Protein 8K4X (pdb70)

Radius of gyration: 23.61 Å; Cα contacts (8 Å, |Δi|>4): 407; chains: 6; bounding box: 54×9×81 Å

B-factor: mean 25.52, std 11.94, range [9.22, 89.55]

Structure (mmCIF, N/CA/C/O backbone):
data_8K4X
#
_entry.id   8K4X
#
_cell.length_a   36.936
_cell.length_b   24.334
_cell.length_c   60.814
_cell.angle_alpha   90.000
_cell.angle_beta   104.851
_cell.angle_gamma   90.000
#
_symmetry.space_group_name_H-M   'P 1 21 1'
#
loop_
_entity.id
_entity.type
_entity.pdbx_description
1 polymer 'triple-helix region of human Collagen type XVII'
2 water water
#
loop_
_atom_site.group_PDB
_atom_site.id
_atom_site.type_symbol
_atom_site.label_atom_id
_atom_site.label_alt_id
_atom_site.label_comp_id
_atom_site.label_asym_id
_atom_site.label_entity_id
_atom_site.label_seq_id
_atom_site.pdbx_PDB_ins_code
_atom_site.Cartn_x
_atom_site.Cartn_y
_atom_site.Cartn_z
_atom_site.occupancy
_atom_site.B_iso_or_equiv
_atom_site.auth_seq_id
_atom_site.auth_comp_id
_atom_site.auth_asym_id
_atom_site.auth_atom_id
_atom_site.pdbx_PDB_model_num
ATOM 1 N N . PRO A 1 1 ? 38.368 -2.313 -10.029 1.0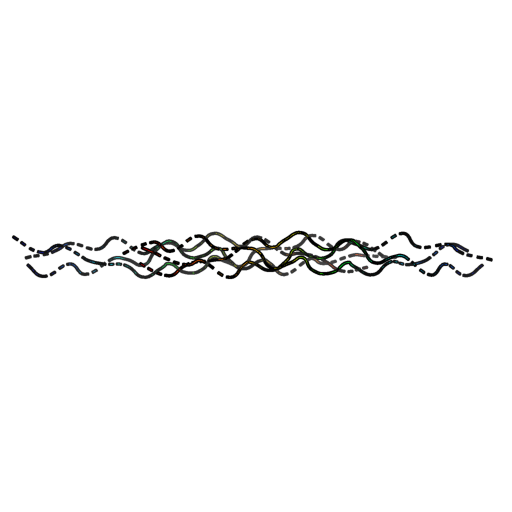00 39.701 1 PRO A N 1
ATOM 2 C CA . PRO A 1 1 ? 36.916 -2.395 -9.846 1.000 40.124 1 PRO A CA 1
ATOM 3 C C . PRO A 1 1 ? 36.575 -2.203 -8.377 1.000 32.313 1 PRO A C 1
ATOM 4 O O . PRO A 1 1 ? 37.236 -2.792 -7.533 1.000 30.921 1 PRO A O 1
ATOM 16 N N . GLY A 1 3 ? 34.747 -2.777 -4.766 1.000 19.368 3 GLY A N 1
ATOM 17 C CA . GLY A 1 3 ? 34.290 -3.995 -4.131 1.000 17.326 3 GLY A CA 1
ATOM 18 C C . GLY A 1 3 ? 32.769 -4.063 -4.073 1.000 17.379 3 GLY A C 1
ATOM 19 O O . GLY A 1 3 ? 32.069 -3.092 -4.368 1.000 16.686 3 GLY A O 1
ATOM 20 N N . PRO A 1 4 ? 32.231 -5.219 -3.663 1.000 20.399 4 PRO A N 1
ATOM 21 C CA . PRO A 1 4 ? 30.793 -5.388 -3.528 1.000 19.894 4 PRO A CA 1
ATOM 22 C C . PRO A 1 4 ? 30.288 -4.688 -2.277 1.000 16.987 4 PRO A C 1
ATOM 23 O O . PRO A 1 4 ? 31.072 -4.354 -1.387 1.000 17.160 4 PRO A O 1
ATOM 35 N N . GLY A 1 6 ? 28.925 -4.262 1.452 1.000 19.757 6 GLY A N 1
ATOM 36 C CA . GLY A 1 6 ? 29.176 -5.005 2.668 1.000 23.764 6 GLY A CA 1
ATOM 37 C C . GLY A 1 6 ? 27.990 -5.894 3.020 1.000 27.662 6 GLY A C 1
ATOM 38 O O . GLY A 1 6 ? 26.935 -5.854 2.379 1.000 26.190 6 GLY A O 1
ATOM 39 N N . PRO A 1 7 ? 28.161 -6.751 4.037 1.000 30.204 7 PRO A N 1
ATOM 40 C CA . PRO A 1 7 ? 27.066 -7.564 4.535 1.000 28.210 7 PRO A CA 1
ATOM 41 C C . PRO A 1 7 ? 26.092 -6.725 5.353 1.000 27.567 7 PRO A C 1
ATOM 42 O O . PRO A 1 7 ? 26.392 -5.580 5.691 1.000 25.135 7 PRO A O 1
ATOM 54 N N . GLY A 1 9 ? 24.101 -4.985 8.325 1.000 19.433 9 GLY A N 1
ATOM 55 C CA . GLY A 1 9 ? 24.620 -4.422 9.552 1.000 21.316 9 GLY A CA 1
ATOM 56 C C . GLY A 1 9 ? 24.096 -5.133 10.794 1.000 21.083 9 GLY A C 1
ATOM 57 O O . GLY A 1 9 ? 23.326 -6.084 10.712 1.000 21.119 9 GLY A O 1
ATOM 58 N N . PRO A 1 10 ? 24.573 -4.705 11.978 1.000 21.643 10 PRO A N 1
ATOM 59 C CA . PRO A 1 10 ? 24.195 -5.353 13.229 1.000 20.123 10 PRO A CA 1
ATOM 60 C C . PRO A 1 10 ? 22.721 -5.152 13.560 1.000 19.383 10 PRO A C 1
ATOM 61 O O . PRO A 1 10 ? 22.128 -4.171 13.158 1.000 20.054 10 PRO A O 1
ATOM 65 N N . LYS A 1 11 ? 22.174 -6.080 14.333 1.000 20.173 11 LYS A N 1
ATOM 66 C CA . LYS A 1 11 ? 20.796 -5.993 14.779 1.000 17.851 11 LYS A CA 1
ATOM 67 C C . LYS A 1 11 ? 20.657 -4.801 15.707 1.000 18.243 11 LYS A C 1
ATOM 68 O O . LYS A 1 11 ? 21.566 -4.498 16.479 1.000 20.226 11 LYS A O 1
ATOM 74 N N . GLY A 1 12 ? 19.482 -4.167 15.671 1.000 16.735 12 GLY A N 1
ATOM 75 C CA . GLY A 1 12 ? 19.152 -3.095 16.595 1.000 16.663 12 GLY A CA 1
ATOM 76 C C . GLY A 1 12 ? 19.066 -3.571 18.040 1.000 19.058 12 GLY A C 1
ATOM 77 O O . GLY A 1 12 ? 18.951 -4.763 18.293 1.000 18.952 12 GLY A O 1
ATOM 78 N N . ASP A 1 13 ? 19.135 -2.622 18.970 1.000 18.094 13 ASP A N 1
ATOM 79 C CA . ASP A 1 13 ? 18.958 -2.918 20.379 1.000 18.050 13 ASP A CA 1
ATOM 80 C C . ASP A 1 13 ? 17.518 -3.326 20.662 1.000 15.367 13 ASP A C 1
ATOM 81 O O . ASP A 1 13 ? 16.606 -2.939 19.945 1.000 16.426 13 ASP A O 1
ATOM 86 N N . GLN A 1 14 ? 17.328 -4.074 21.749 1.000 15.165 14 GLN A N 1
ATOM 87 C CA . GLN A 1 14 ? 16.005 -4.414 22.223 1.000 14.897 14 GLN A CA 1
ATOM 88 C C . GLN A 1 14 ? 15.239 -3.135 22.546 1.000 14.363 14 GLN A C 1
ATOM 89 O O . GLN A 1 14 ? 15.821 -2.142 22.980 1.000 15.519 14 GLN A O 1
ATOM 95 N N . GLY A 1 15 ? 13.926 -3.192 22.316 1.000 14.177 15 GLY A N 1
ATOM 96 C CA . GLY A 1 15 ? 13.052 -2.079 22.623 1.000 16.192 15 GLY A CA 1
ATOM 97 C C . GLY A 1 15 ? 13.019 -1.785 24.115 1.000 16.041 15 GLY A C 1
ATOM 98 O O . GLY A 1 15 ? 13.441 -2.609 24.938 1.000 15.090 15 GLY A O 1
ATOM 99 N N . GLU A 1 16 ? 12.509 -0.598 24.447 1.000 17.292 16 GLU A N 1
ATOM 100 C CA . GLU A 1 16 ? 12.437 -0.214 25.845 1.000 16.426 16 GLU A CA 1
ATOM 101 C C . GLU A 1 16 ? 11.314 -0.977 26.530 1.000 16.059 16 GLU A C 1
ATOM 102 O O . GLU A 1 16 ? 10.389 -1.472 25.898 1.000 13.680 16 GLU A O 1
ATOM 108 N N . LYS A 1 17 ? 11.408 -1.043 27.856 1.000 17.503 17 LYS A N 1
ATOM 109 C CA . LYS A 1 17 ? 10.393 -1.652 28.689 1.000 20.023 17 LYS A CA 1
ATOM 110 C C . LYS A 1 17 ? 9.044 -1.003 28.409 1.000 17.399 17 LYS A C 1
ATOM 111 O O . LYS A 1 17 ? 8.972 0.191 28.090 1.000 17.508 17 LYS A O 1
ATOM 117 N N . GLY A 1 18 ? 7.994 -1.810 28.547 1.000 14.982 18 GLY A N 1
ATOM 118 C CA . GLY A 1 18 ? 6.655 -1.365 28.212 1.000 14.470 18 GLY A CA 1
ATOM 119 C C . GLY A 1 18 ? 6.115 -0.335 29.195 1.000 16.092 18 GLY A C 1
ATOM 120 O O . GLY A 1 18 ? 6.717 -0.082 30.237 1.000 18.186 18 GLY A O 1
ATOM 121 N N . PRO A 1 19 ? 4.929 0.219 28.899 1.000 15.742 19 PRO A N 1
ATOM 122 C CA . PRO A 1 19 ? 4.262 1.137 29.811 1.000 16.840 19 PRO A CA 1
ATOM 123 C C . PRO A 1 19 ? 3.739 0.402 31.039 1.000 16.575 19 PRO A C 1
ATOM 124 O O . PRO A 1 19 ? 3.633 -0.835 31.029 1.000 16.399 19 PRO A O 1
ATOM 136 N N . GLY A 1 21 ? 1.425 -1.288 33.872 1.000 16.898 21 GLY A N 1
ATOM 137 C CA . GLY A 1 21 ? 0.212 -2.070 33.760 1.000 20.567 21 GLY A CA 1
ATOM 138 C C . GLY A 1 21 ? -0.994 -1.314 34.301 1.000 21.944 21 GLY A C 1
ATOM 139 O O . GLY A 1 21 ? -0.863 -0.216 34.849 1.000 21.456 21 GLY A O 1
ATOM 140 N N . PRO A 1 22 ? -2.197 -1.890 34.147 1.000 24.457 22 PRO A N 1
ATOM 141 C CA . PRO A 1 22 ? -3.418 -1.234 34.606 1.000 27.681 22 PRO A CA 1
ATOM 142 C C . PRO A 1 22 ? -3.473 -1.161 36.126 1.000 25.186 22 PRO A C 1
ATOM 143 O O . PRO A 1 22 ? -2.830 -1.952 36.804 1.000 23.237 22 PRO A O 1
ATOM 155 N N . GLY A 1 24 ? -4.811 -2.063 39.750 1.000 28.809 24 GLY A N 1
ATOM 156 C CA . GLY A 1 24 ? -5.324 -3.318 40.258 1.000 34.222 24 GLY A CA 1
ATOM 157 C C . GLY A 1 24 ? -6.827 -3.244 40.493 1.000 35.988 24 GLY A C 1
ATOM 158 O O . GLY A 1 24 ? -7.419 -2.165 40.457 1.000 37.570 24 GLY A O 1
ATOM 159 N N . PRO A 1 25 ? -7.477 -4.390 40.770 1.000 45.752 25 PRO A N 1
ATOM 160 C CA . PRO A 1 25 ? -8.929 -4.428 40.946 1.000 47.422 25 PRO A CA 1
ATOM 161 C C . PRO A 1 25 ? -9.465 -4.064 42.342 1.000 51.294 25 PRO A C 1
ATOM 162 O O . PRO A 1 25 ? -8.794 -3.336 43.058 1.000 52.811 25 PRO A O 1
ATOM 174 N N . GLY B 1 3 ? 41.126 -2.328 -6.449 1.000 42.226 3 GLY B N 1
ATOM 175 C CA . GLY B 1 3 ? 39.995 -1.429 -6.534 1.000 34.352 3 GLY B CA 1
ATOM 176 C C . GLY B 1 3 ? 39.608 -0.887 -5.165 1.000 28.005 3 GLY B C 1
ATOM 177 O O . GLY B 1 3 ? 40.071 -1.373 -4.136 1.000 27.734 3 GLY B O 1
ATOM 178 N N . PRO B 1 4 ? 38.759 0.155 -5.124 1.000 25.179 4 PRO B N 1
ATOM 179 C CA . PRO B 1 4 ? 38.326 0.730 -3.860 1.000 25.583 4 PRO B CA 1
ATOM 180 C C . PRO B 1 4 ? 37.371 -0.209 -3.130 1.000 20.254 4 PRO B C 1
ATOM 181 O O . PRO B 1 4 ? 36.777 -1.106 -3.727 1.000 18.612 4 PRO B O 1
ATOM 193 N N . GLY B 1 6 ? 34.046 -1.668 -1.365 1.000 13.785 6 GLY B N 1
ATOM 194 C CA . GLY B 1 6 ? 32.643 -1.554 -1.677 1.000 12.513 6 GLY B CA 1
ATOM 195 C C . GLY B 1 6 ? 31.942 -0.602 -0.726 1.000 12.389 6 GLY B C 1
ATOM 196 O O . GLY B 1 6 ? 32.514 -0.119 0.255 1.000 16.511 6 GLY B O 1
ATOM 197 N N . PRO B 1 7 ? 30.679 -0.277 -1.026 1.000 12.102 7 PRO B N 1
ATOM 198 C CA . PRO B 1 7 ? 29.918 0.625 -0.178 1.000 13.355 7 PRO B CA 1
ATOM 199 C C . PRO B 1 7 ? 29.439 -0.084 1.073 1.000 14.455 7 PRO B C 1
ATOM 200 O O . PRO B 1 7 ? 29.456 -1.307 1.136 1.000 12.954 7 PRO B O 1
ATOM 212 N N . GLY B 1 9 ? 27.073 -1.919 3.687 1.000 17.854 9 GLY B N 1
ATOM 213 C CA . GLY B 1 9 ? 26.024 -2.887 3.451 1.000 14.894 9 GLY B CA 1
ATOM 214 C C . GLY B 1 9 ? 24.640 -2.374 3.840 1.000 14.373 9 GLY B C 1
ATOM 215 O O . GLY B 1 9 ? 24.470 -1.243 4.284 1.000 15.548 9 GLY B O 1
ATOM 216 N N . PRO B 1 10 ? 23.615 -3.228 3.688 1.000 14.485 10 PRO B N 1
ATOM 217 C CA . PRO B 1 10 ? 22.266 -2.911 4.130 1.000 13.356 10 PRO B CA 1
ATOM 218 C C . PRO B 1 10 ? 22.168 -2.696 5.637 1.000 13.326 10 PRO B C 1
ATOM 219 O O . PRO B 1 10 ? 22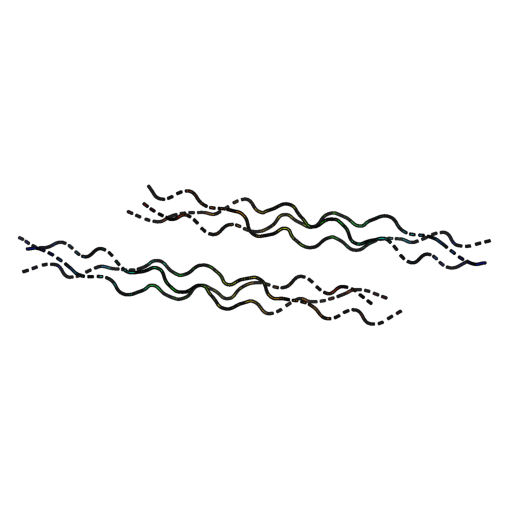.959 -3.235 6.392 1.000 13.945 10 PRO B O 1
ATOM 223 N N . LYS B 1 11 ? 21.168 -1.924 6.053 1.000 11.882 11 LYS B N 1
ATOM 224 C CA . LYS B 1 11 ? 20.835 -1.764 7.457 1.000 12.437 11 LYS B CA 1
ATOM 225 C C . LYS B 1 11 ? 20.478 -3.119 8.062 1.000 11.908 11 LYS B C 1
ATOM 226 O O . LYS B 1 11 ? 19.879 -3.951 7.401 1.000 12.643 11 LYS B O 1
ATOM 232 N N . GLY B 1 12 ? 20.829 -3.290 9.337 1.000 13.164 12 GLY B N 1
ATOM 233 C CA . GLY B 1 12 ? 20.530 -4.510 10.059 1.000 13.107 12 GLY B CA 1
ATOM 234 C C . GLY B 1 12 ? 19.053 -4.646 10.414 1.000 11.977 12 GLY B C 1
ATOM 235 O O . GLY B 1 12 ? 18.234 -3.779 10.154 1.000 12.685 12 GLY B O 1
ATOM 236 N N . ASP B 1 13 ? 18.740 -5.795 11.001 1.000 12.970 13 ASP B N 1
ATOM 237 C CA . ASP B 1 13 ? 17.402 -6.135 11.453 1.000 12.343 13 ASP B CA 1
ATOM 238 C C . ASP B 1 13 ? 16.991 -5.265 12.637 1.000 12.905 13 ASP B C 1
ATOM 239 O O . ASP B 1 13 ? 17.821 -4.828 13.410 1.000 13.076 13 ASP B O 1
ATOM 244 N N . GLN B 1 14 ? 15.691 -5.032 12.774 1.000 14.192 14 GLN B N 1
ATOM 245 C CA . GLN B 1 14 ? 15.171 -4.325 13.927 1.000 14.408 14 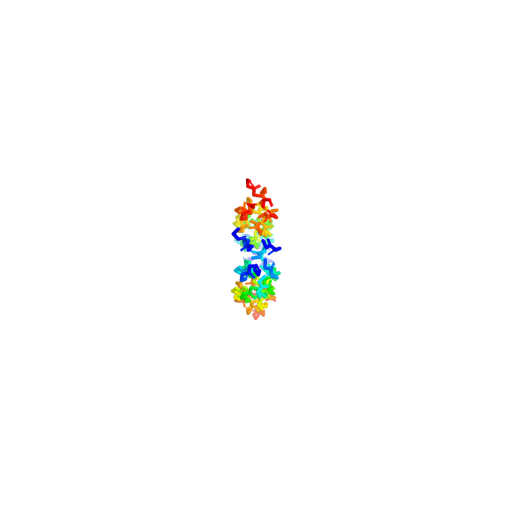GLN B CA 1
ATOM 246 C C . GLN B 1 14 ? 15.400 -5.177 15.167 1.000 12.625 14 GLN B C 1
ATOM 247 O O . GLN B 1 14 ? 15.369 -6.398 15.105 1.000 15.673 14 GLN B O 1
ATOM 253 N N . GLY B 1 15 ? 15.628 -4.514 16.295 1.000 13.620 15 GLY B N 1
ATOM 254 C CA . GLY B 1 15 ? 15.769 -5.181 17.577 1.000 13.215 15 GLY B CA 1
ATOM 255 C C . GLY B 1 15 ? 14.496 -5.909 17.979 1.000 12.964 15 GLY B C 1
ATOM 256 O O . GLY B 1 15 ? 13.423 -5.637 17.462 1.000 14.411 15 GLY B O 1
ATOM 257 N N . GLU B 1 16 ? 14.643 -6.817 18.945 1.000 14.056 16 GLU B N 1
ATOM 258 C CA . GLU B 1 16 ? 13.510 -7.513 19.517 1.000 14.369 16 GLU B CA 1
ATOM 259 C C . GLU B 1 16 ? 12.672 -6.549 20.353 1.000 13.532 16 GLU B C 1
ATOM 260 O O . GLU B 1 16 ? 13.137 -5.504 20.804 1.000 13.065 16 GLU B O 1
ATOM 266 N N . LYS B 1 17 ? 11.421 -6.937 20.545 1.000 15.398 17 LYS B N 1
ATOM 267 C CA . LYS B 1 17 ? 10.484 -6.140 21.309 1.000 15.814 17 LYS B CA 1
ATOM 268 C C . LYS B 1 17 ? 10.972 -6.033 22.743 1.000 14.257 17 LYS B C 1
ATOM 269 O O . LYS B 1 17 ? 11.595 -6.951 23.275 1.000 15.790 17 LYS B O 1
ATOM 275 N N . GLY B 1 18 ? 10.647 -4.908 23.367 1.000 14.491 18 GLY B N 1
ATOM 276 C CA . GLY B 1 18 ? 11.044 -4.656 24.735 1.000 15.329 18 GLY B CA 1
ATOM 277 C C . GLY B 1 18 ? 10.314 -5.550 25.727 1.000 16.955 18 GLY B C 1
ATOM 278 O O . GLY B 1 18 ? 9.320 -6.196 25.397 1.000 16.406 18 GLY B O 1
ATOM 279 N N . PRO B 1 19 ? 10.822 -5.613 26.971 1.000 17.633 19 PRO B N 1
ATOM 280 C CA . PRO B 1 19 ? 10.194 -6.397 28.021 1.000 17.122 19 PRO B CA 1
ATOM 281 C C . PRO B 1 19 ? 8.892 -5.780 28.501 1.000 16.243 19 PRO B C 1
ATOM 282 O O . PRO B 1 19 ? 8.618 -4.615 28.217 1.000 15.117 19 PRO B O 1
ATOM 294 N N . GLY B 1 21 ? 6.156 -3.905 30.821 1.000 16.264 21 GLY B N 1
ATOM 295 C CA . GLY B 1 21 ? 6.308 -2.721 31.641 1.000 16.217 21 GLY B CA 1
ATOM 296 C C . GLY B 1 21 ? 6.226 -3.042 33.125 1.000 19.486 21 GLY B C 1
ATOM 297 O O . GLY B 1 21 ? 5.974 -4.181 33.517 1.000 19.605 21 GLY B O 1
ATOM 298 N N . PRO B 1 22 ? 6.383 -2.006 33.969 1.000 19.523 22 PRO B N 1
ATOM 299 C CA . PRO B 1 22 ? 6.214 -2.148 35.406 1.000 19.853 22 PRO B CA 1
ATOM 300 C C . PRO B 1 22 ? 4.788 -2.534 35.779 1.000 19.919 22 PRO B C 1
ATOM 301 O O . PRO B 1 22 ? 3.858 -2.300 35.017 1.000 18.648 22 PRO B O 1
ATOM 313 N N . GLY B 1 24 ? 1.146 -2.262 37.422 1.000 20.091 24 GLY B N 1
ATOM 314 C CA . GLY B 1 24 ? 0.267 -1.127 37.593 1.000 20.270 24 GLY B CA 1
ATOM 315 C C . GLY B 1 24 ? 0.188 -0.692 39.050 1.000 22.090 24 GLY B C 1
ATOM 316 O O . GLY B 1 24 ? 0.675 -1.371 39.941 1.000 22.644 24 GLY B O 1
ATOM 317 N N . PRO B 1 25 ? -0.466 0.447 39.324 1.000 22.882 25 PRO B N 1
ATOM 318 C CA . PRO B 1 25 ? -0.683 0.891 40.698 1.000 24.495 25 PRO B CA 1
ATOM 319 C C . PRO B 1 25 ? -1.628 -0.044 41.451 1.000 26.970 25 PRO B C 1
ATOM 320 O O . PRO B 1 25 ? -2.409 -0.765 40.842 1.000 28.544 25 PRO B O 1
ATOM 332 N N . GLY B 1 27 ? -4.793 -1.603 43.579 1.000 41.640 27 GLY B N 1
ATOM 333 C CA . GLY B 1 27 ? -6.233 -1.439 43.482 1.000 46.132 27 GLY B CA 1
ATOM 334 C C . GLY B 1 27 ? -6.781 -0.433 44.481 1.000 52.716 27 GLY B C 1
ATOM 335 O O . GLY B 1 27 ? -6.005 0.000 45.359 1.000 59.313 27 GLY B O 1
ATOM 345 N N . GLY C 1 3 ? 38.271 -4.878 -5.472 1.000 40.208 3 GLY C N 1
ATOM 346 C CA . GLY C 1 3 ? 38.090 -4.172 -4.213 1.000 39.891 3 GLY C CA 1
ATOM 347 C C . GLY C 1 3 ? 37.599 -5.085 -3.095 1.000 35.014 3 GLY C C 1
ATOM 348 O O . GLY C 1 3 ? 36.806 -5.991 -3.330 1.000 44.580 3 GLY C O 1
ATOM 349 N N . PRO C 1 4 ? 37.929 -4.771 -1.823 1.000 33.453 4 PRO C N 1
ATOM 350 C CA . PRO C 1 4 ? 37.389 -5.496 -0.682 1.000 29.755 4 PRO C CA 1
ATOM 351 C C . PRO C 1 4 ? 35.919 -5.167 -0.445 1.000 29.431 4 PRO C C 1
ATOM 352 O O . PRO C 1 4 ? 35.386 -4.250 -1.049 1.000 21.732 4 PRO C O 1
ATOM 364 N N . GLY C 1 6 ? 32.586 -3.663 1.356 1.000 21.487 6 GLY C N 1
ATOM 365 C CA . GLY C 1 6 ? 32.396 -2.381 2.005 1.000 22.456 6 GLY C CA 1
ATOM 366 C C . GLY C 1 6 ? 32.303 -2.519 3.506 1.000 22.793 6 GLY C C 1
ATOM 367 O O . GLY C 1 6 ? 32.201 -3.618 4.032 1.000 23.407 6 GLY C O 1
ATOM 368 N N . PRO C 1 7 ? 32.249 -1.391 4.233 1.000 20.872 7 PRO C N 1
ATOM 369 C CA . PRO C 1 7 ? 32.066 -1.446 5.677 1.000 22.338 7 PRO C CA 1
ATOM 370 C C . PRO C 1 7 ? 30.706 -2.043 6.002 1.000 25.938 7 PRO C C 1
ATOM 371 O O . PRO C 1 7 ? 29.805 -2.062 5.160 1.000 28.435 7 PRO C O 1
ATOM 383 N N . GLY C 1 9 ? 26.955 -2.644 7.136 1.000 31.784 9 GLY C N 1
ATOM 384 C CA . GLY C 1 9 ? 25.806 -1.767 7.062 1.000 26.123 9 GLY C CA 1
ATOM 385 C C . GLY C 1 9 ? 25.503 -1.109 8.401 1.000 25.441 9 GLY C C 1
ATOM 386 O O . GLY C 1 9 ? 26.033 -1.525 9.442 1.000 25.573 9 GLY C O 1
ATOM 387 N N . PRO C 1 10 ? 24.645 -0.076 8.402 1.000 23.929 10 PRO C N 1
ATOM 388 C CA . PRO C 1 10 ? 24.230 0.567 9.640 1.000 24.856 10 PRO C CA 1
ATOM 389 C C . PRO C 1 10 ? 23.471 -0.381 10.564 1.000 23.754 10 PRO C C 1
ATOM 390 O O . PRO C 1 10 ? 22.818 -1.318 10.105 1.000 20.686 10 PRO C O 1
ATOM 394 N N . LYS C 1 11 ? 23.556 -0.111 11.868 1.000 22.357 11 LYS C N 1
ATOM 395 C CA . LYS C 1 11 ? 22.832 -0.892 12.853 1.000 20.455 11 LYS C CA 1
ATOM 396 C C . LYS C 1 11 ? 21.338 -0.720 12.622 1.000 17.557 11 LYS C C 1
ATOM 397 O O . LYS C 1 11 ? 20.888 0.357 12.221 1.000 19.844 11 LYS C O 1
ATOM 403 N N . GLY C 1 12 ? 20.579 -1.786 12.892 1.000 16.510 12 GLY C N 1
ATOM 404 C CA . GLY C 1 12 ? 19.142 -1.758 12.723 1.000 15.506 12 GLY C CA 1
ATOM 405 C C . GLY C 1 12 ? 18.442 -0.852 13.724 1.000 17.830 12 GLY C C 1
ATOM 406 O O . GLY C 1 12 ? 19.055 -0.400 14.699 1.000 19.511 12 GLY C O 1
ATOM 407 N N . ASP C 1 13 ? 17.146 -0.653 13.489 1.000 15.852 13 ASP C N 1
ATOM 408 C CA . ASP C 1 13 ? 16.304 0.164 14.345 1.000 17.393 13 ASP C CA 1
ATOM 409 C C . ASP C 1 13 ? 16.167 -0.464 15.723 1.000 16.251 13 ASP C C 1
ATOM 410 O O . ASP C 1 13 ? 16.195 -1.693 15.844 1.000 16.507 13 ASP C O 1
ATOM 415 N N . GLN C 1 14 ? 15.961 0.368 16.746 1.000 19.888 14 GLN C N 1
ATOM 416 C CA . GLN C 1 14 ? 15.677 -0.170 18.065 1.000 18.523 14 GLN C CA 1
ATOM 417 C C . GLN C 1 14 ? 14.328 -0.873 17.997 1.000 16.522 14 GLN C C 1
ATOM 418 O O . GLN C 1 14 ? 13.447 -0.452 17.251 1.000 18.560 14 GLN C O 1
ATOM 424 N N . GLY C 1 15 ? 14.186 -1.943 18.778 1.000 15.988 15 GLY C N 1
ATOM 425 C CA . GLY C 1 15 ? 12.950 -2.688 18.827 1.000 14.871 15 GLY C CA 1
ATOM 426 C C . GLY C 1 15 ? 11.790 -1.849 19.344 1.000 17.884 15 GLY C C 1
ATOM 427 O O . GLY C 1 15 ? 11.994 -0.762 19.919 1.000 18.792 15 GLY C O 1
ATOM 428 N N . GLU C 1 16 ? 10.577 -2.369 19.126 1.000 20.124 16 GLU C N 1
ATOM 429 C CA . GLU C 1 16 ? 9.386 -1.672 19.569 1.000 22.968 16 GLU C CA 1
ATOM 430 C C . GLU C 1 16 ? 9.266 -1.773 21.079 1.000 18.471 16 GLU C C 1
ATOM 431 O O . GLU C 1 16 ? 9.817 -2.685 21.707 1.000 15.185 16 GLU C O 1
ATOM 437 N N . LYS C 1 17 ? 8.531 -0.806 21.639 1.000 19.697 17 LYS C N 1
ATOM 438 C CA . LYS C 1 17 ? 8.355 -0.752 23.076 1.000 19.094 17 LYS C CA 1
ATOM 439 C C . LYS C 1 17 ? 7.611 -1.999 23.516 1.000 18.160 17 LYS C C 1
ATOM 440 O O . LYS C 1 17 ? 6.796 -2.543 22.772 1.000 19.212 17 LYS C O 1
ATOM 446 N N . GLY C 1 18 ? 7.918 -2.460 24.732 1.000 15.334 18 GLY C N 1
ATOM 447 C CA . GLY C 1 18 ? 7.314 -3.662 25.260 1.000 17.712 18 GLY C CA 1
ATOM 448 C C . GLY C 1 18 ? 5.832 -3.473 25.563 1.000 17.022 18 GLY C C 1
ATOM 449 O O . GLY C 1 18 ? 5.306 -2.354 25.537 1.000 17.482 18 GLY C O 1
ATOM 450 N N . PRO C 1 19 ? 5.127 -4.576 25.854 1.000 18.339 19 PRO C N 1
ATOM 451 C CA . PRO C 1 19 ? 3.705 -4.509 26.173 1.000 19.677 19 PRO C CA 1
ATOM 452 C C . PRO C 1 19 ? 3.475 -3.923 27.561 1.000 18.927 19 PRO C C 1
ATOM 453 O O . PRO C 1 19 ? 4.419 -3.830 28.347 1.000 17.185 19 PRO C O 1
ATOM 465 N N . GLY C 1 21 ? 2.622 -3.649 31.490 1.000 20.221 21 GLY C N 1
ATOM 466 C CA . GLY C 1 21 ? 3.053 -4.520 32.559 1.000 19.281 21 GLY C CA 1
ATOM 467 C C . GLY C 1 21 ? 1.873 -5.241 33.194 1.000 20.580 21 GLY C C 1
ATOM 468 O O . GLY C 1 21 ? 0.716 -5.078 32.775 1.000 20.456 21 GLY C O 1
ATOM 469 N N . PRO C 1 22 ? 2.158 -6.050 34.234 1.000 23.421 22 PRO C N 1
ATOM 470 C CA . PRO C 1 22 ? 1.119 -6.780 34.943 1.000 23.941 22 PRO C CA 1
ATOM 471 C C . PRO C 1 22 ? 0.161 -5.846 35.667 1.000 23.382 22 PRO C C 1
ATOM 472 O O . PRO C 1 22 ? 0.507 -4.718 35.987 1.000 21.604 22 PRO C O 1
ATOM 484 N N . GLY C 1 24 ? -1.761 -4.153 38.716 1.000 25.068 24 GLY C N 1
ATOM 485 C CA . GLY C 1 24 ? -1.310 -3.848 40.060 1.000 32.293 24 GLY C CA 1
ATOM 486 C C . GLY C 1 24 ? -1.958 -4.777 41.076 1.000 35.933 24 GLY C C 1
ATOM 487 O O . GLY C 1 24 ? -2.909 -5.495 40.763 1.000 36.304 24 GLY C O 1
ATOM 488 N N . PRO C 1 25 ? -1.458 -4.790 42.323 1.000 41.229 25 PRO C N 1
ATOM 489 C CA . PRO C 1 25 ? -2.038 -5.650 43.355 1.000 46.018 25 PRO C CA 1
ATOM 490 C C . PRO C 1 25 ? -3.486 -5.278 43.671 1.000 51.757 25 PRO C C 1
ATOM 491 O O . PRO C 1 25 ? -3.864 -4.116 43.558 1.000 47.886 25 PRO C O 1
ATOM 503 N N . GLY C 1 27 ? -6.709 -4.249 45.904 1.000 66.802 27 GLY C N 1
ATOM 504 C CA . GLY C 1 27 ? -6.798 -3.373 47.062 1.000 73.926 27 GLY C CA 1
ATOM 505 C C . GLY C 1 27 ? -7.813 -3.861 48.084 1.000 69.479 27 GLY C C 1
ATOM 506 O O . GLY C 1 27 ? -8.425 -2.987 48.730 1.000 89.550 27 GLY C O 1
ATOM 508 N N . PRO D 1 1 ? -9.260 -3.130 71.209 1.000 36.814 1 PRO D N 1
ATOM 509 C CA . PRO D 1 1 ? -7.969 -2.532 70.855 1.000 32.233 1 PRO D CA 1
ATOM 510 C C . PRO D 1 1 ? -7.758 -2.327 69.359 1.000 26.045 1 PRO D C 1
ATOM 511 O O . PRO D 1 1 ? -8.499 -2.877 68.552 1.000 24.712 1 PRO D O 1
ATOM 523 N N . GLY D 1 3 ? -6.216 -2.866 65.598 1.000 13.957 3 GLY D N 1
ATOM 524 C CA . GLY D 1 3 ? -5.784 -4.034 64.860 1.000 13.299 3 GLY D CA 1
ATOM 525 C C . GLY D 1 3 ? -4.267 -4.126 64.769 1.000 12.624 3 GLY D C 1
ATOM 526 O O . GLY D 1 3 ? -3.537 -3.200 65.128 1.000 12.723 3 GLY D O 1
ATOM 527 N N . PRO D 1 4 ? -3.761 -5.287 64.319 1.000 11.998 4 PRO D N 1
ATOM 528 C CA . PRO D 1 4 ? -2.330 -5.471 64.148 1.000 11.133 4 PRO D CA 1
ATOM 529 C C . PRO D 1 4 ? -1.829 -4.747 62.905 1.000 10.718 4 PRO D C 1
ATOM 530 O O . PRO D 1 4 ? -2.617 -4.264 62.086 1.000 11.181 4 PRO D O 1
ATOM 542 N N . GLY D 1 6 ? -0.510 -3.859 59.229 1.000 11.232 6 GLY D N 1
ATOM 543 C CA . GLY D 1 6 ? -0.815 -4.370 57.915 1.000 11.178 6 GLY D CA 1
ATOM 544 C C . GLY D 1 6 ? 0.341 -5.193 57.384 1.000 11.565 6 GLY D C 1
ATOM 545 O O . GLY D 1 6 ? 1.419 -5.273 57.988 1.000 11.131 6 GLY D O 1
ATOM 546 N N . PRO D 1 7 ? 0.132 -5.832 56.225 1.000 11.078 7 PRO D N 1
ATOM 547 C CA . PRO D 1 7 ? 1.195 -6.631 55.640 1.000 11.839 7 PRO D CA 1
ATOM 548 C C . PRO D 1 7 ? 2.256 -5.734 55.022 1.000 10.922 7 PRO D C 1
ATOM 549 O O . PRO D 1 7 ? 2.001 -4.560 54.740 1.000 10.674 7 PRO D O 1
ATOM 561 N N . GLY D 1 9 ? 4.443 -3.969 52.229 1.000 10.372 9 GLY D N 1
ATOM 562 C CA . GLY D 1 9 ? 4.061 -3.491 50.917 1.000 11.711 9 GLY D CA 1
ATOM 563 C C . GLY D 1 9 ? 4.549 -4.407 49.804 1.000 12.327 9 GLY D C 1
ATOM 564 O O . GLY D 1 9 ? 5.327 -5.342 50.029 1.000 12.708 9 GLY D O 1
ATOM 565 N N . PRO D 1 10 ? 4.096 -4.142 48.568 1.000 13.673 10 PRO D N 1
ATOM 566 C CA . PRO D 1 10 ? 4.544 -4.911 47.417 1.000 14.337 10 PRO D CA 1
ATOM 567 C C . PRO D 1 10 ? 6.040 -4.784 47.176 1.000 14.078 10 PRO D C 1
ATOM 568 O O . PRO D 1 10 ? 6.645 -3.769 47.506 1.000 12.630 10 PRO D O 1
ATOM 572 N N . LYS D 1 11 ? 6.619 -5.837 46.597 1.000 12.872 11 LYS D N 1
ATOM 573 C CA . LYS D 1 11 ? 8.020 -5.831 46.227 1.000 12.430 11 LYS D CA 1
ATOM 574 C C . LYS D 1 11 ? 8.257 -4.721 45.212 1.000 11.963 11 LYS D C 1
ATOM 575 O O . LYS D 1 11 ? 7.382 -4.426 44.391 1.000 13.896 11 LYS D O 1
ATOM 581 N N . GLY D 1 12 ? 9.449 -4.117 45.275 1.000 12.080 12 GLY D N 1
ATOM 582 C CA . GLY D 1 12 ? 9.809 -3.072 44.335 1.000 12.654 12 GLY D CA 1
ATOM 583 C C . GLY D 1 12 ? 9.932 -3.600 42.904 1.000 14.105 12 GLY D C 1
ATOM 584 O O . GLY D 1 12 ? 9.997 -4.811 42.668 1.000 14.703 12 GLY D O 1
ATOM 585 N N . ASP D 1 13 ? 9.911 -2.667 41.954 1.000 15.299 13 ASP D N 1
ATOM 586 C CA . ASP D 1 13 ? 10.069 -2.993 40.556 1.000 15.513 13 ASP D CA 1
ATOM 587 C C . ASP D 1 13 ? 11.499 -3.419 40.270 1.000 13.633 13 ASP D C 1
ATOM 588 O O . ASP D 1 13 ? 12.429 -3.082 40.994 1.000 13.190 13 ASP D O 1
ATOM 593 N N . GLN D 1 14 ? 11.660 -4.154 39.169 1.000 14.185 14 GLN D N 1
ATOM 594 C CA . GLN D 1 14 ? 12.973 -4.563 38.718 1.000 14.694 14 GLN D CA 1
ATOM 595 C C . GLN D 1 14 ? 13.806 -3.328 38.390 1.000 13.258 14 GLN D C 1
ATOM 596 O O . GLN D 1 14 ? 13.286 -2.313 37.935 1.000 14.213 14 GLN D O 1
ATOM 602 N N . GLY D 1 15 ? 15.108 -3.446 38.638 1.000 14.084 15 GLY D N 1
ATOM 603 C CA . GLY D 1 15 ? 16.059 -2.410 38.316 1.000 14.678 15 GLY D CA 1
ATOM 604 C C . GLY D 1 15 ? 16.113 -2.112 36.825 1.000 14.961 15 GLY D C 1
ATOM 605 O O . GLY D 1 15 ? 15.664 -2.909 36.004 1.000 14.395 15 GLY D O 1
ATOM 606 N N . GLU D 1 16 ? 16.673 -0.947 36.507 1.000 17.201 16 GLU D N 1
ATOM 607 C CA . GLU D 1 16 ? 16.856 -0.513 35.141 1.000 18.019 16 GLU D CA 1
ATOM 608 C C . GLU D 1 16 ? 17.900 -1.384 34.455 1.000 15.204 16 GLU D C 1
ATOM 609 O O . GLU D 1 16 ? 18.796 -1.931 35.092 1.000 16.054 16 GLU D O 1
ATOM 615 N N . LYS D 1 17 ? 17.801 -1.465 33.128 1.000 15.532 17 LYS D N 1
ATOM 616 C CA . LYS D 1 17 ? 18.801 -2.134 32.329 1.000 16.754 17 LYS D CA 1
ATOM 617 C C . LYS D 1 17 ? 20.135 -1.428 32.512 1.000 15.460 17 LYS D C 1
ATOM 618 O O . LYS D 1 17 ? 20.189 -0.219 32.722 1.000 18.897 17 LYS D O 1
ATOM 624 N N . GLY D 1 18 ? 21.209 -2.194 32.384 1.000 15.759 18 GLY D N 1
ATOM 625 C CA . GLY D 1 18 ? 22.549 -1.656 32.509 1.000 18.161 18 GLY D CA 1
ATOM 626 C C . GLY D 1 18 ? 22.930 -0.802 31.307 1.000 20.216 18 GLY D C 1
ATOM 627 O O . GLY D 1 18 ? 22.200 -0.718 30.316 1.000 19.606 18 GLY D O 1
ATOM 628 N N . PRO D 1 19 ? 24.105 -0.152 31.370 1.000 23.785 19 PRO D N 1
ATOM 629 C CA . PRO D 1 19 ? 24.579 0.678 30.270 1.000 23.435 19 PRO D CA 1
ATOM 630 C C . PRO D 1 19 ? 25.044 -0.180 29.103 1.000 22.949 19 PRO D C 1
ATOM 631 O O . PRO D 1 19 ? 25.278 -1.377 29.276 1.000 21.701 19 PRO D O 1
ATOM 643 N N . GLY D 1 21 ? 27.448 -1.992 26.410 1.000 21.177 21 GLY D N 1
ATOM 644 C CA . GLY D 1 21 ? 28.741 -2.619 26.609 1.000 21.152 21 GLY D CA 1
ATOM 645 C C . GLY D 1 21 ? 29.867 -1.810 25.978 1.000 21.908 21 GLY D C 1
ATOM 646 O O . GLY D 1 21 ? 29.630 -0.773 25.345 1.000 22.436 21 GLY D O 1
ATOM 647 N N . PRO D 1 22 ? 31.118 -2.276 26.138 1.000 22.845 22 PRO D N 1
ATOM 648 C CA . PRO D 1 22 ? 32.272 -1.594 25.563 1.000 23.502 22 PRO D CA 1
ATOM 649 C C . PRO D 1 22 ? 32.212 -1.583 24.043 1.000 25.077 22 PRO D C 1
ATOM 650 O O . PRO D 1 22 ? 31.622 -2.479 23.442 1.000 23.091 22 PRO D O 1
ATOM 662 N N . GLY D 1 24 ? 33.339 -2.297 20.305 1.000 28.402 24 GLY D N 1
ATOM 663 C CA . GLY D 1 24 ? 34.151 -3.334 19.695 1.000 31.975 24 GLY D CA 1
ATOM 664 C C . GLY D 1 24 ? 35.550 -2.810 19.394 1.000 31.436 24 GLY D C 1
ATOM 665 O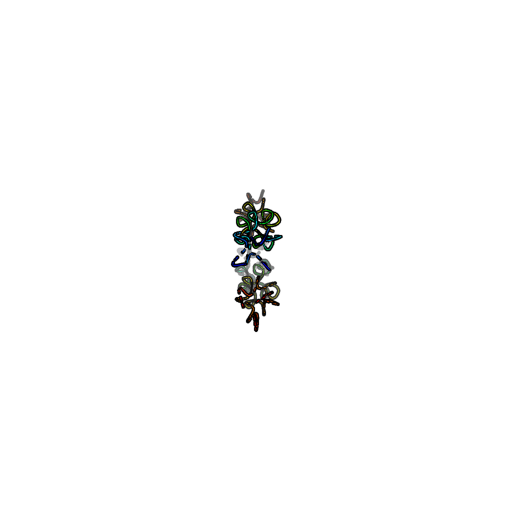 O . GLY D 1 24 ? 35.763 -1.603 19.334 1.000 33.991 24 GLY D O 1
ATOM 666 N N . PRO D 1 25 ? 36.549 -3.690 19.274 1.000 33.183 25 PRO D N 1
ATOM 667 C CA . PRO D 1 25 ? 37.887 -3.263 18.883 1.000 34.137 25 PRO D CA 1
ATOM 668 C C . PRO D 1 25 ? 37.935 -2.670 17.478 1.000 34.391 25 PRO D C 1
ATOM 669 O O . PRO D 1 25 ? 37.075 -2.959 16.654 1.000 32.260 25 PRO D O 1
ATOM 681 N N . GLY D 1 27 ? 38.827 -2.050 13.521 1.000 40.781 27 GLY D N 1
ATOM 682 C CA . GLY D 1 27 ? 39.076 -2.911 12.378 1.000 44.839 27 GLY D CA 1
ATOM 683 C C . GLY D 1 27 ? 40.530 -2.825 11.955 1.000 49.001 27 GLY D C 1
ATOM 684 O O . GLY D 1 27 ? 41.039 -3.838 11.436 1.000 53.794 27 GLY D O 1
ATOM 694 N N . GLY E 1 3 ? -12.545 -1.682 67.525 1.000 26.850 3 GLY E N 1
ATOM 695 C CA . GLY E 1 3 ? -11.185 -1.171 67.542 1.000 19.830 3 GLY E CA 1
ATOM 696 C C . GLY E 1 3 ? -10.793 -0.520 66.222 1.000 18.717 3 GLY E C 1
ATOM 697 O O . GLY E 1 3 ? -11.351 -0.845 65.174 1.000 18.368 3 GLY E O 1
ATOM 698 N N . PRO E 1 4 ? -9.889 0.475 66.255 1.000 16.775 4 PRO E N 1
ATOM 699 C CA . PRO E 1 4 ? -9.436 1.119 65.039 1.000 15.338 4 PRO E CA 1
ATOM 700 C C . PRO E 1 4 ? -8.548 0.195 64.206 1.000 13.389 4 PRO E C 1
ATOM 701 O O . PRO E 1 4 ? -8.001 -0.796 64.693 1.000 12.434 4 PRO E O 1
ATOM 713 N N . GLY E 1 6 ? -5.343 -1.341 62.329 1.000 10.754 6 GLY E N 1
ATOM 714 C CA . GLY E 1 6 ? -3.934 -1.363 62.634 1.000 10.796 6 GLY E CA 1
ATOM 715 C C . GLY E 1 6 ? -3.146 -0.375 61.790 1.000 10.288 6 GLY E C 1
ATOM 716 O O . GLY E 1 6 ? -3.675 0.215 60.847 1.000 11.184 6 GLY E O 1
ATOM 717 N N . PRO E 1 7 ? -1.865 -0.196 62.117 1.000 10.031 7 PRO E N 1
ATOM 718 C CA . PRO E 1 7 ? -1.020 0.726 61.382 1.000 11.739 7 PRO E CA 1
ATOM 719 C C . PRO E 1 7 ? -0.642 0.177 60.021 1.000 11.638 7 PRO E C 1
ATOM 720 O O . PRO E 1 7 ? -0.707 -1.041 59.797 1.000 11.288 7 PRO E O 1
AT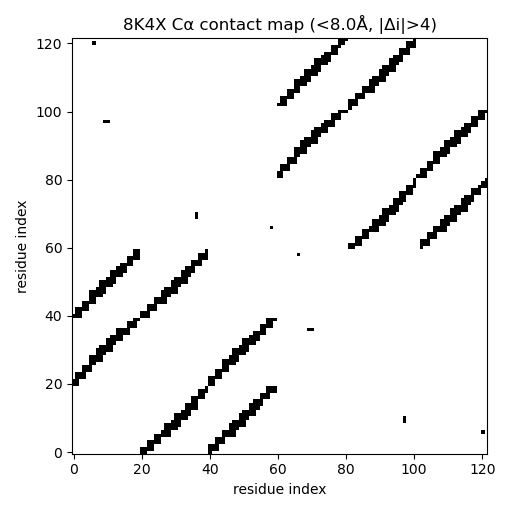OM 732 N N . GLY E 1 9 ? 1.513 -1.415 57.172 1.000 10.231 9 GLY E N 1
ATOM 733 C CA . GLY E 1 9 ? 2.555 -2.409 57.268 1.000 10.783 9 GLY E CA 1
ATOM 734 C C . GLY E 1 9 ? 3.928 -1.860 56.928 1.000 9.814 9 GLY E C 1
ATOM 735 O O . GLY E 1 9 ? 4.083 -0.727 56.500 1.000 10.961 9 GLY E O 1
ATOM 736 N N . PRO E 1 10 ? 4.966 -2.703 57.077 1.000 11.065 10 PRO E N 1
ATOM 737 C CA . PRO E 1 10 ? 6.318 -2.347 56.679 1.000 10.290 10 PRO E CA 1
ATOM 738 C C . PRO E 1 10 ? 6.451 -2.084 55.185 1.000 10.956 10 PRO E C 1
ATOM 739 O O . PRO E 1 10 ? 5.659 -2.549 54.388 1.000 11.860 10 PRO E O 1
ATOM 743 N N . LYS E 1 11 ? 7.500 -1.364 54.828 1.000 10.260 11 LYS E N 1
ATOM 744 C CA . LYS E 1 11 ? 7.882 -1.192 53.434 1.000 9.220 11 LYS E CA 1
ATOM 745 C C . LYS E 1 11 ? 8.235 -2.546 52.833 1.000 10.989 11 LYS E C 1
ATOM 746 O O . LYS E 1 11 ? 8.810 -3.392 53.504 1.000 12.814 11 LYS E O 1
ATOM 752 N N . GLY E 1 12 ? 7.920 -2.691 51.547 1.000 10.831 12 GLY E N 1
ATOM 753 C CA . GLY E 1 12 ? 8.188 -3.916 50.828 1.000 11.547 12 GLY E CA 1
ATOM 754 C C . GLY E 1 12 ? 9.671 -4.136 50.556 1.000 10.700 12 GLY E C 1
ATOM 755 O O . GLY E 1 12 ? 10.500 -3.274 50.787 1.000 11.788 12 GLY E O 1
ATOM 756 N N . ASP E 1 13 ? 9.976 -5.333 50.074 1.000 10.299 13 ASP E N 1
ATOM 757 C CA . ASP E 1 13 ? 11.328 -5.712 49.699 1.000 11.827 13 ASP E CA 1
ATOM 758 C C . ASP E 1 13 ? 11.762 -5.010 48.414 1.000 10.785 13 ASP E C 1
ATOM 759 O O . ASP E 1 13 ? 10.950 -4.613 47.607 1.000 11.202 13 ASP E O 1
ATOM 764 N N . GLN E 1 14 ? 13.063 -4.828 48.270 1.000 11.418 14 GLN E N 1
ATOM 765 C CA . GLN E 1 14 ? 13.628 -4.220 47.081 1.000 11.972 14 GLN E CA 1
ATOM 766 C C . GLN E 1 14 ? 13.403 -5.134 45.887 1.000 11.979 14 GLN E C 1
ATOM 767 O O . GLN E 1 14 ? 13.431 -6.348 46.012 1.000 13.480 14 GLN E O 1
ATOM 773 N N . GLY E 1 15 ? 13.197 -4.511 44.736 1.000 12.343 15 GLY E N 1
ATOM 774 C CA . GLY E 1 15 ? 13.078 -5.228 43.485 1.000 11.756 15 GLY E CA 1
ATOM 775 C C . GLY E 1 15 ? 14.358 -5.931 43.065 1.000 12.637 15 GLY E C 1
ATOM 776 O O . GLY E 1 15 ? 15.413 -5.726 43.616 1.000 14.310 15 GLY E O 1
ATOM 777 N N . GLU E 1 16 ? 14.202 -6.822 42.090 1.000 14.824 16 GLU E N 1
ATOM 778 C CA . GLU E 1 16 ? 15.292 -7.589 41.514 1.000 16.949 16 GLU E CA 1
ATOM 779 C C .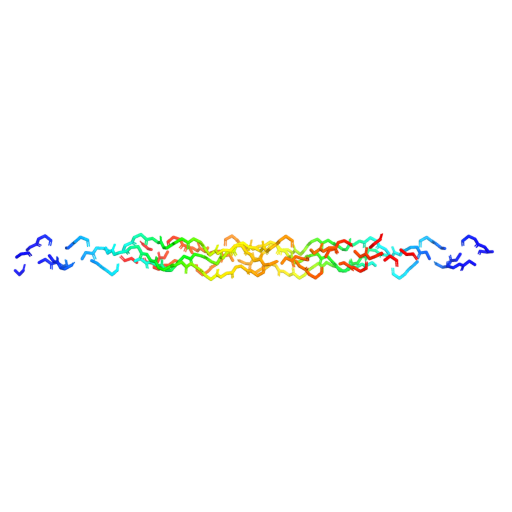 GLU E 1 16 ? 16.233 -6.682 40.733 1.000 15.634 16 GLU E C 1
ATOM 780 O O . GLU E 1 16 ? 15.829 -5.645 40.235 1.000 16.076 16 GLU E O 1
ATOM 786 N N . L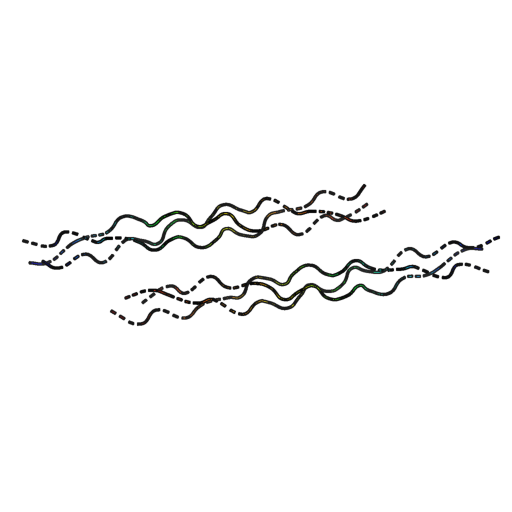YS E 1 17 ? 17.479 -7.124 40.616 1.000 17.210 17 LYS E N 1
ATOM 787 C CA . LYS E 1 17 ? 18.473 -6.373 39.867 1.000 17.113 17 LYS E CA 1
ATOM 788 C C . LYS E 1 17 ? 18.060 -6.316 38.402 1.000 14.372 17 LYS E C 1
ATOM 789 O O . LYS E 1 17 ? 17.451 -7.247 37.885 1.000 17.659 17 LYS E O 1
ATOM 795 N N . GLY E 1 18 ? 18.415 -5.212 37.746 1.000 15.789 18 GLY E N 1
ATOM 796 C CA . GLY E 1 18 ? 18.075 -5.020 36.354 1.000 15.728 18 GLY E CA 1
ATOM 797 C C . GLY E 1 18 ? 18.843 -5.938 35.413 1.000 16.460 18 GLY E C 1
ATOM 798 O O . GLY E 1 18 ? 19.831 -6.561 35.790 1.000 17.338 18 GLY E O 1
ATOM 799 N N . PRO E 1 19 ? 18.366 -6.047 34.161 1.000 15.856 19 PRO E N 1
ATOM 800 C CA . PRO E 1 19 ? 19.010 -6.889 33.168 1.000 17.523 19 PRO E CA 1
ATOM 801 C C . PRO E 1 19 ? 20.278 -6.241 32.627 1.000 14.994 19 PRO E C 1
ATOM 802 O O . PRO E 1 19 ? 20.509 -5.057 32.819 1.000 14.317 19 PRO E O 1
ATOM 814 N N . GLY E 1 21 ? 22.873 -4.481 30.054 1.000 16.033 21 GLY E N 1
ATOM 815 C CA . GLY E 1 21 ? 22.713 -3.466 29.032 1.000 16.338 21 GLY E CA 1
ATOM 816 C C . GLY E 1 21 ? 22.787 -4.031 27.617 1.000 16.050 21 GLY E C 1
ATOM 817 O O . GLY E 1 21 ? 23.096 -5.199 27.414 1.000 17.940 21 GLY E O 1
ATOM 818 N N . PRO E 1 22 ? 22.497 -3.198 26.607 1.000 18.409 22 PRO E N 1
ATOM 819 C CA . PRO E 1 22 ? 22.624 -3.598 25.211 1.000 18.789 22 PRO E CA 1
ATOM 820 C C . PRO E 1 22 ? 24.072 -3.855 24.820 1.000 21.271 22 PRO E C 1
ATOM 821 O O . PRO E 1 22 ? 24.984 -3.376 25.479 1.000 20.566 22 PRO E O 1
ATOM 833 N N . GLY E 1 24 ? 27.578 -3.237 23.035 1.000 21.350 24 GLY E N 1
ATOM 834 C CA . GLY E 1 24 ? 28.289 -2.015 22.737 1.000 20.870 24 GLY E CA 1
ATOM 835 C C . GLY E 1 24 ? 28.273 -1.727 21.243 1.000 23.229 24 GLY E C 1
ATOM 836 O O . GLY E 1 24 ? 27.885 -2.573 20.435 1.000 22.734 24 GLY E O 1
ATOM 837 N N . PRO E 1 25 ? 28.699 -0.522 20.844 1.000 24.456 25 PRO E N 1
ATOM 838 C CA . PRO E 1 25 ? 28.722 -0.160 19.430 1.000 27.778 25 PRO E CA 1
ATOM 839 C C . PRO E 1 25 ? 29.821 -0.909 18.686 1.000 28.298 25 PRO E C 1
ATOM 840 O O . PRO E 1 25 ? 30.809 -1.308 19.283 1.000 26.369 25 PRO E O 1
ATOM 852 N N . GLY E 1 27 ? 33.232 -1.503 16.545 1.000 36.774 27 GLY E N 1
ATOM 853 C CA . GLY E 1 27 ? 34.538 -0.867 16.609 1.000 44.689 27 GLY E CA 1
ATOM 854 C C . GLY E 1 27 ? 34.839 -0.001 15.394 1.000 47.972 27 GLY E C 1
ATOM 855 O O . GLY E 1 27 ? 35.568 0.996 15.584 1.000 45.749 27 GLY E O 1
ATOM 857 N N . PRO F 1 1 ? -15.613 -5.794 68.746 1.000 52.648 1 PRO F N 1
ATOM 858 C CA . PRO F 1 1 ? -14.469 -6.618 68.353 1.000 44.469 1 PRO F CA 1
ATOM 859 C C . PRO F 1 1 ? -13.231 -5.782 68.057 1.000 38.464 1 PRO F C 1
ATOM 860 O O . PRO F 1 1 ? -13.352 -4.617 67.702 1.000 38.181 1 PRO F O 1
ATOM 872 N N . GLY F 1 3 ? -9.837 -4.202 66.165 1.000 25.999 3 GLY F N 1
ATOM 873 C CA . GLY F 1 3 ? -9.778 -3.556 64.870 1.000 21.838 3 GLY F CA 1
ATOM 874 C C . GLY F 1 3 ? -9.169 -4.459 63.809 1.000 17.741 3 GLY F C 1
ATOM 875 O O . GLY F 1 3 ? -8.498 -5.448 64.124 1.000 17.825 3 GLY F O 1
ATOM 876 N N . PRO F 1 4 ? -9.432 -4.169 62.524 1.000 16.426 4 PRO F N 1
ATOM 877 C CA . PRO F 1 4 ? -8.889 -4.979 61.448 1.000 14.681 4 PRO F CA 1
ATOM 878 C C . PRO F 1 4 ? -7.400 -4.729 61.273 1.000 12.581 4 PRO F C 1
ATOM 879 O O . PRO F 1 4 ? -6.849 -3.730 61.743 1.000 12.840 4 PRO F O 1
ATOM 891 N N . GLY F 1 6 ? -3.991 -3.486 59.586 1.000 11.351 6 GLY F N 1
ATOM 892 C CA . GLY F 1 6 ? -3.736 -2.239 58.904 1.000 11.976 6 GLY F CA 1
ATOM 893 C C . GLY F 1 6 ? -3.606 -2.438 57.404 1.000 11.129 6 GLY F C 1
ATOM 894 O O . GLY F 1 6 ? -3.610 -3.562 56.897 1.000 11.949 6 GLY F O 1
ATOM 895 N N . PRO F 1 7 ? -3.460 -1.340 56.667 1.000 11.077 7 PRO F N 1
ATOM 896 C CA . PRO F 1 7 ? -3.295 -1.410 55.226 1.000 10.501 7 PRO F CA 1
ATOM 897 C C . PRO F 1 7 ? -1.893 -1.855 54.848 1.000 10.462 7 PRO F C 1
ATOM 898 O O . PRO F 1 7 ? -0.974 -1.806 55.655 1.000 10.603 7 PRO F O 1
ATOM 910 N N . GLY F 1 9 ? 1.854 -1.910 53.499 1.000 9.666 9 GLY F N 1
ATOM 911 C CA . GLY F 1 9 ? 2.899 -0.918 53.637 1.000 10.718 9 GLY F CA 1
ATOM 912 C C . GLY F 1 9 ? 3.310 -0.312 52.313 1.000 10.387 9 GLY F C 1
ATOM 913 O O . GLY F 1 9 ? 2.786 -0.668 51.256 1.000 10.345 9 GLY F O 1
ATOM 914 N N . PRO F 1 10 ? 4.261 0.642 52.348 1.000 10.618 10 PRO F N 1
ATOM 915 C CA . PRO F 1 10 ? 4.791 1.236 51.133 1.000 11.593 10 PRO F CA 1
ATOM 916 C C . PRO F 1 10 ? 5.466 0.217 50.226 1.000 11.746 10 PRO F C 1
ATOM 917 O O . PRO F 1 10 ? 6.023 -0.766 50.700 1.000 11.845 10 PRO F O 1
ATOM 921 N N . LYS F 1 11 ? 5.382 0.466 48.914 1.000 13.583 11 LYS F N 1
ATOM 922 C CA . LYS F 1 11 ? 6.047 -0.382 47.946 1.000 13.885 11 LYS F CA 1
ATOM 923 C C . LYS F 1 11 ? 7.548 -0.302 48.173 1.000 13.312 11 LYS F C 1
ATOM 924 O O . LYS F 1 11 ? 8.071 0.746 48.543 1.000 14.453 11 LYS F O 1
ATOM 930 N N . GLY F 1 12 ? 8.230 -1.416 47.923 1.000 12.439 12 GLY F N 1
ATOM 931 C CA . GLY F 1 12 ? 9.665 -1.472 48.078 1.000 11.905 12 GLY F CA 1
ATOM 932 C C . GLY F 1 12 ? 10.403 -0.637 47.037 1.000 13.155 12 GLY F C 1
ATOM 933 O O . GLY F 1 12 ? 9.821 -0.213 46.034 1.000 14.510 12 GLY F O 1
ATOM 934 N N . ASP F 1 13 ? 11.692 -0.441 47.300 1.000 13.284 13 ASP F N 1
ATOM 935 C CA . ASP F 1 13 ? 12.574 0.288 46.404 1.000 15.627 13 ASP F CA 1
ATOM 936 C C . ASP F 1 13 ? 12.761 -0.464 45.089 1.000 12.903 13 ASP F C 1
ATOM 937 O O . ASP F 1 13 ? 12.718 -1.684 45.057 1.000 13.343 13 ASP F O 1
ATOM 942 N N . GLN F 1 14 ? 13.003 0.274 44.011 1.000 15.049 14 GLN F N 1
ATOM 943 C CA . GLN F 1 14 ? 13.351 -0.335 42.742 1.000 13.447 14 GLN F CA 1
ATOM 944 C C . GLN F 1 14 ? 14.690 -1.041 42.906 1.000 12.940 14 GLN F C 1
ATOM 945 O O . GLN F 1 14 ? 15.538 -0.608 43.677 1.000 13.297 14 GLN F O 1
ATOM 951 N N . GLY F 1 15 ? 14.857 -2.151 42.191 1.000 12.232 15 GLY F N 1
ATOM 952 C CA . GLY F 1 15 ? 16.113 -2.873 42.201 1.000 12.953 15 GLY F CA 1
ATOM 953 C C . GLY F 1 15 ? 17.281 -2.058 41.647 1.000 14.639 15 GLY F C 1
ATOM 954 O O . GLY F 1 15 ? 17.098 -1.003 41.037 1.000 16.387 15 GLY F O 1
ATOM 955 N N . GLU F 1 16 ? 18.476 -2.595 41.854 1.000 16.955 16 GLU F N 1
ATOM 956 C CA . GLU F 1 16 ? 19.696 -1.954 41.401 1.000 18.247 16 GLU F CA 1
ATOM 957 C C . GLU F 1 16 ? 19.822 -2.070 39.889 1.000 16.237 16 GLU F C 1
ATOM 958 O O . GLU F 1 16 ? 19.256 -2.964 39.268 1.000 16.228 16 GLU F O 1
ATOM 964 N N . LYS F 1 17 ? 20.551 -1.129 39.303 1.000 18.000 17 LYS F N 1
ATOM 965 C CA . LYS F 1 17 ? 20.736 -1.092 37.867 1.000 18.058 17 LYS F CA 1
ATOM 966 C C . LYS F 1 17 ? 21.529 -2.317 37.439 1.000 18.132 17 LYS F C 1
ATOM 967 O O . LYS F 1 17 ? 22.383 -2.803 38.175 1.000 19.283 17 LYS F O 1
ATOM 973 N N . GLY F 1 18 ? 21.246 -2.796 36.238 1.000 18.519 18 GLY F N 1
ATOM 974 C CA . GLY F 1 18 ? 21.895 -3.997 35.734 1.000 19.076 18 GLY F CA 1
ATOM 975 C C . GLY F 1 18 ? 23.331 -3.743 35.291 1.000 18.937 18 GLY F C 1
ATOM 976 O O . GLY F 1 18 ? 23.795 -2.606 35.251 1.000 20.337 18 GLY F O 1
ATOM 977 N N . PRO F 1 19 ? 24.070 -4.815 34.959 1.000 19.655 19 PRO F N 1
ATOM 978 C CA . PRO F 1 19 ? 25.465 -4.696 34.554 1.000 20.921 19 PRO F CA 1
ATOM 979 C C . PRO F 1 19 ? 25.601 -4.179 33.129 1.000 19.620 19 PRO F C 1
ATOM 980 O O . PRO F 1 19 ? 24.644 -4.212 32.367 1.000 17.052 19 PRO F O 1
ATOM 992 N N . GLY F 1 21 ? 26.394 -4.114 29.171 1.000 19.155 21 GLY F N 1
ATOM 993 C CA . GLY F 1 21 ? 26.086 -5.092 28.148 1.000 18.333 21 GLY F CA 1
ATOM 994 C C . GLY F 1 21 ? 27.338 -5.748 27.579 1.000 19.284 21 GLY F C 1
ATOM 995 O O . GLY F 1 21 ? 28.462 -5.419 27.966 1.000 18.342 21 GLY F O 1
ATOM 996 N N . PRO F 1 22 ? 27.154 -6.668 26.612 1.000 19.807 22 PRO F N 1
ATOM 997 C CA . PRO F 1 22 ? 28.266 -7.335 25.957 1.000 22.109 22 PRO F CA 1
ATOM 998 C C . PRO F 1 22 ? 29.079 -6.372 25.103 1.000 22.018 22 PRO F C 1
ATOM 999 O O . PRO F 1 22 ? 28.583 -5.326 24.703 1.000 19.514 22 PRO F O 1
ATOM 1011 N N . GLY F 1 24 ? 30.640 -4.661 21.865 1.000 20.696 24 GLY F N 1
ATOM 1012 C CA . GLY F 1 24 ? 30.108 -4.436 20.544 1.000 21.372 24 GLY F CA 1
ATOM 1013 C C . GLY F 1 24 ? 30.835 -5.294 19.522 1.000 23.399 24 GLY F C 1
ATOM 1014 O O . GLY F 1 24 ? 31.879 -5.878 19.812 1.000 26.044 24 GLY F O 1
ATOM 1015 N N . PRO F 1 25 ? 30.299 -5.378 18.292 1.000 27.598 25 PRO F N 1
ATOM 1016 C CA . PRO F 1 25 ? 30.961 -6.116 17.225 1.000 29.873 25 PRO F CA 1
ATOM 1017 C C . PRO F 1 25 ? 32.318 -5.525 16.864 1.000 30.677 25 PRO F C 1
ATOM 1018 O O . PRO F 1 25 ? 32.503 -4.316 16.930 1.000 29.613 25 PRO F O 1
ATOM 1030 N N . GLY F 1 27 ? 35.307 -3.965 14.635 1.000 35.041 27 GLY F N 1
ATOM 1031 C CA . GLY F 1 27 ? 35.362 -3.177 13.417 1.000 39.338 27 GLY F CA 1
ATOM 1032 C C . GLY F 1 27 ? 35.904 -4.010 12.270 1.000 45.177 27 GLY F C 1
ATOM 1033 O O . GLY F 1 27 ? 36.386 -5.132 12.558 1.000 48.687 27 GLY F O 1
#

Foldseek 3Di:
DDDDDDDDDDDDDDDDDDPD/DQDDDDDDDDDDDDDDDDDD/DCDDDDDDDDDDDDDDDDDD/DDDDDDDDDDDDDDDDDDDDD/DQDDDDDDDDDDDDDDDDDD/DDDDDDDDDDDDDDDDDDDDD

Secondary structure (DSSP, 8-state):
------PPPPPPPP------/--------PPPPPP------/-----PPPPPPPPP------/------PPPPPPPP-------/-----PPPPPPPPP------/---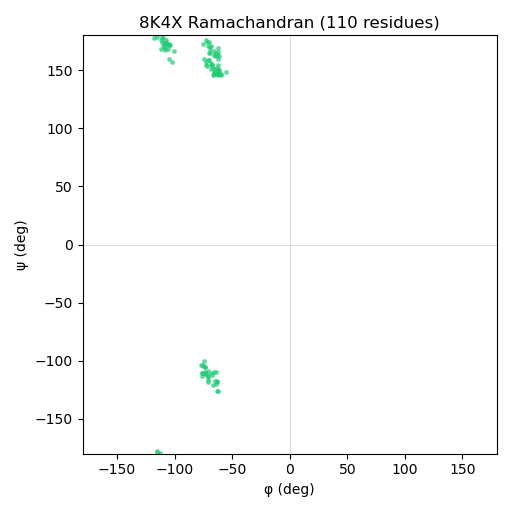---PPPPPPPPP------

Solvent-accessible surface area: 9400 Å² total

Sequence (122 aa):
PGPGPGPKGDQGEKGPGPGPGPGPGPKGDQGEKGPGPGPGGPGPGPKGDQGEKGPGPGPGPGPGPGPKGDQGEKGPGPGPGGPGPGPKGDQGEKGPGPGPGPGPGPGPKGDQGEKGPGPGPG